Protein AF-A0A382YWN6-F1 (afdb_monomer)

pLDDT: mean 95.45, std 4.71, range [65.56, 98.38]

Radius of gyration: 14.04 Å; Cα contacts (8 Å, |Δi|>4): 42; chains: 1; bounding box: 29×22×34 Å

Mean predicted aligned error: 3.35 Å

Sequence (50 aa):
LNEAADKLFDQIKYGKVKVGIYKKYKLENVIQAHKDLEARKIIGPAIIVP

Foldseek 3Di:
DVVVVVVVVVCVVVVVDPADAPEEAEPVCVVVVVVCVVVVVDPHHYYYDD

Nearest PDB structures (foldseek):
  4rvu-assembly2_B  TM=9.844E-01  e=4.199E-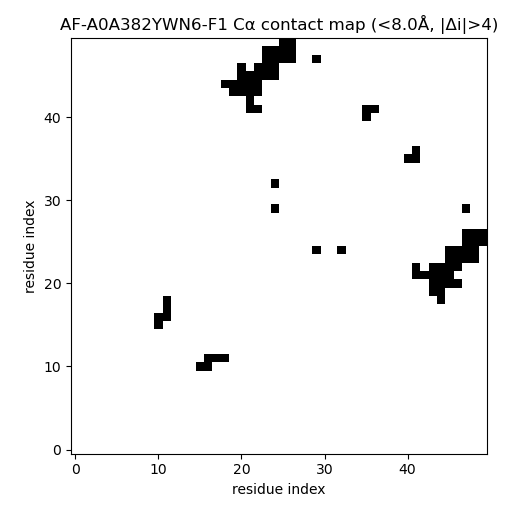02  Mycobacterium tuberculosis H37Rv
  4jbg-assembly1_A  TM=8.663E-01  e=7.354E-01  Pyrobaculum aerophilum str. IM2
  6k9y-assembly2_C  TM=9.223E-01  e=1.910E+00  Homo sapiens
  4a27-assembly1_A  TM=9.219E-01  e=6.182E+00  Homo sapiens
  8gc5-assembly1_D  TM=4.021E-01  e=7.705E+00  Rattus norvegicus

Structure (mmCIF, N/CA/C/O backbone):
data_AF-A0A382YWN6-F1
#
_entry.id   AF-A0A382YWN6-F1
#
loop_
_atom_site.group_PDB
_atom_site.id
_atom_site.type_symbol
_atom_site.label_atom_id
_atom_site.label_alt_id
_atom_site.label_comp_id
_atom_site.label_asym_id
_atom_site.label_entity_id
_atom_site.label_seq_id
_atom_site.pdbx_PDB_ins_code
_atom_site.Cartn_x
_atom_site.Cartn_y
_atom_site.Cartn_z
_atom_site.occupancy
_atom_site.B_iso_or_equiv
_atom_site.auth_seq_id
_atom_site.auth_comp_id
_atom_site.auth_asym_id
_atom_site.auth_atom_id
_atom_site.pdbx_PDB_model_num
ATOM 1 N N . LEU A 1 1 ? 19.547 1.971 -4.995 1.00 65.56 1 LEU A N 1
ATOM 2 C CA . LEU A 1 1 ? 18.224 2.478 -4.553 1.00 65.56 1 LEU A CA 1
ATOM 3 C C . LEU A 1 1 ? 17.547 3.267 -5.665 1.00 65.56 1 LEU A C 1
ATOM 5 O O . LEU A 1 1 ? 16.489 2.833 -6.098 1.00 65.56 1 LEU A O 1
ATOM 9 N N . ASN A 1 2 ? 18.185 4.320 -6.186 1.00 87.38 2 ASN A N 1
ATOM 10 C CA . ASN A 1 2 ? 17.614 5.159 -7.252 1.00 87.38 2 ASN A CA 1
ATOM 11 C C . ASN A 1 2 ? 17.223 4.359 -8.507 1.00 87.38 2 ASN A C 1
ATOM 13 O O . ASN A 1 2 ? 16.067 4.394 -8.897 1.00 87.38 2 ASN A O 1
ATOM 17 N N . GLU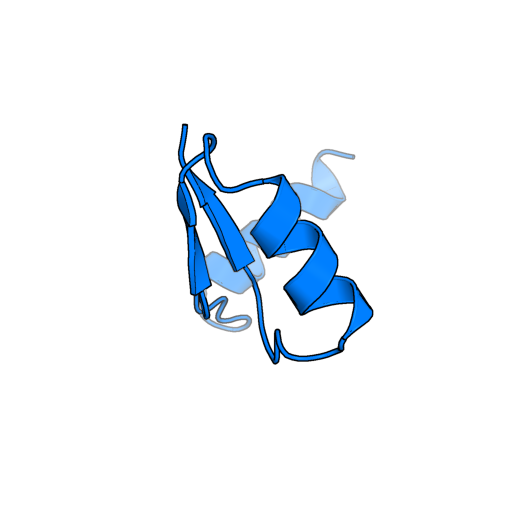 A 1 3 ? 18.109 3.499 -9.023 1.00 93.19 3 GLU A N 1
ATOM 18 C CA . GLU A 1 3 ? 17.826 2.712 -10.239 1.00 93.19 3 GLU A CA 1
ATOM 19 C C . GLU A 1 3 ? 16.566 1.825 -10.139 1.00 93.19 3 GLU A C 1
ATOM 21 O O . GLU A 1 3 ? 15.825 1.658 -11.106 1.00 93.19 3 GLU A O 1
ATOM 26 N N . ALA A 1 4 ? 16.299 1.244 -8.965 1.00 94.06 4 ALA A N 1
ATOM 27 C CA . ALA A 1 4 ? 15.119 0.403 -8.761 1.00 94.06 4 ALA A CA 1
ATOM 28 C C . ALA A 1 4 ? 13.831 1.237 -8.677 1.00 94.06 4 ALA A C 1
ATOM 30 O O . ALA A 1 4 ? 12.797 0.825 -9.207 1.00 94.06 4 ALA A O 1
ATOM 31 N N . ALA A 1 5 ? 13.899 2.409 -8.037 1.00 95.38 5 ALA A N 1
ATOM 32 C CA . ALA A 1 5 ? 12.785 3.345 -7.970 1.00 95.38 5 ALA A CA 1
ATOM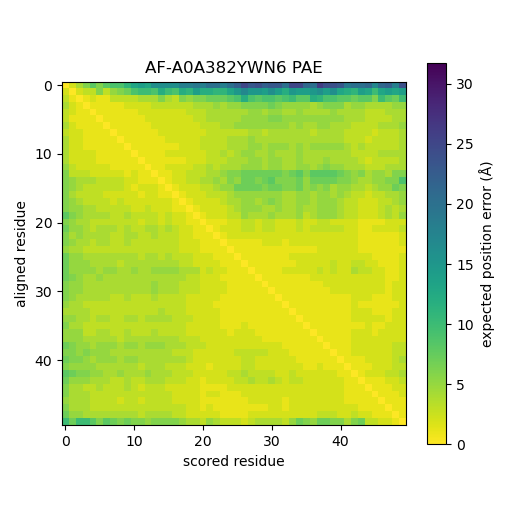 33 C C . ALA A 1 5 ? 12.454 3.896 -9.365 1.00 95.38 5 ALA A C 1
ATOM 35 O O . ALA A 1 5 ? 11.294 3.857 -9.770 1.00 95.38 5 ALA A O 1
ATOM 36 N N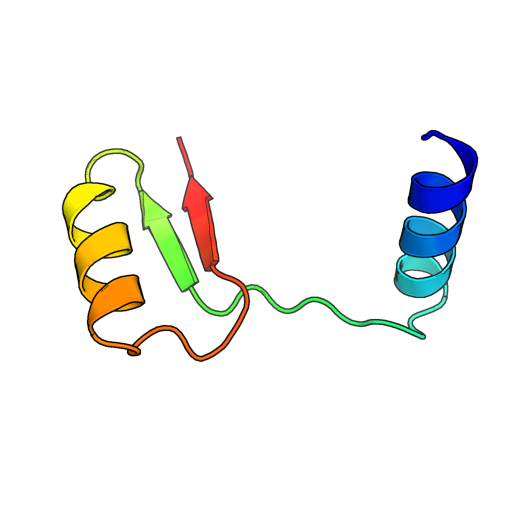 . ASP A 1 6 ? 13.472 4.306 -10.125 1.00 95.88 6 ASP A N 1
ATOM 37 C CA . ASP A 1 6 ? 13.326 4.841 -11.482 1.00 95.88 6 ASP A CA 1
ATOM 38 C C . ASP A 1 6 ? 12.634 3.827 -12.401 1.00 95.88 6 ASP A C 1
ATOM 40 O O . ASP A 1 6 ? 11.623 4.139 -13.033 1.00 95.88 6 ASP A O 1
ATOM 44 N N . LYS A 1 7 ? 13.086 2.563 -12.379 1.00 95.69 7 LYS A N 1
ATOM 45 C CA . LYS A 1 7 ? 12.442 1.477 -13.133 1.00 95.69 7 LYS A CA 1
ATOM 46 C C . LYS A 1 7 ? 10.971 1.307 -12.759 1.00 95.69 7 LYS A C 1
ATOM 48 O O . LYS A 1 7 ? 10.143 1.142 -13.654 1.00 95.69 7 LYS A O 1
ATOM 53 N N . LEU A 1 8 ? 10.627 1.331 -11.469 1.00 93.94 8 LEU A N 1
ATOM 54 C CA . LEU A 1 8 ? 9.240 1.189 -11.015 1.00 93.94 8 LEU A CA 1
ATOM 55 C C . LEU A 1 8 ? 8.365 2.350 -11.510 1.00 93.94 8 LEU A C 1
ATOM 57 O O . LEU A 1 8 ? 7.283 2.112 -12.051 1.00 93.94 8 LEU A O 1
ATOM 61 N N . PHE A 1 9 ? 8.833 3.590 -11.361 1.00 94.88 9 PHE A N 1
ATOM 62 C CA . PHE A 1 9 ? 8.094 4.767 -11.814 1.00 94.88 9 PHE A CA 1
ATOM 63 C C . PHE A 1 9 ? 7.935 4.804 -13.333 1.00 94.88 9 PHE A C 1
ATOM 65 O O . PHE A 1 9 ? 6.859 5.167 -13.805 1.00 94.88 9 PHE A O 1
ATOM 72 N N . ASP A 1 10 ? 8.923 4.342 -14.101 1.00 96.31 10 ASP A N 1
ATOM 73 C CA . ASP A 1 10 ? 8.783 4.172 -15.547 1.00 96.31 10 ASP A CA 1
ATOM 74 C C . ASP A 1 10 ? 7.682 3.161 -15.899 1.00 96.31 10 ASP A C 1
ATOM 76 O O . ASP A 1 10 ? 6.843 3.434 -16.760 1.00 96.31 10 ASP A O 1
ATOM 80 N N . GLN A 1 11 ? 7.610 2.012 -15.214 1.00 95.88 11 GLN A N 1
ATOM 81 C CA . GLN A 1 11 ? 6.522 1.048 -15.447 1.00 95.88 11 GLN A CA 1
ATOM 82 C C . GLN A 1 11 ? 5.139 1.651 -15.147 1.00 95.88 11 GLN A C 1
ATOM 84 O O . GLN A 1 11 ? 4.184 1.366 -15.874 1.00 95.88 11 GLN A O 1
ATOM 89 N N . ILE A 1 12 ? 5.029 2.485 -14.106 1.00 95.69 12 ILE A N 1
ATOM 90 C CA . ILE A 1 12 ? 3.787 3.195 -13.762 1.00 95.69 12 ILE A CA 1
ATOM 91 C C . ILE A 1 12 ? 3.457 4.244 -14.832 1.00 95.69 12 ILE A C 1
ATOM 93 O O . ILE A 1 12 ? 2.330 4.291 -15.324 1.00 95.69 12 ILE A O 1
ATOM 97 N N . LYS A 1 13 ? 4.445 5.047 -15.246 1.00 95.38 13 LYS A N 1
ATOM 98 C CA . LYS A 1 13 ? 4.307 6.109 -16.253 1.00 95.38 13 LYS A CA 1
ATOM 99 C C . LYS A 1 13 ? 3.831 5.573 -17.600 1.00 95.38 13 LYS A C 1
ATOM 101 O O . LYS A 1 13 ? 2.943 6.159 -18.210 1.00 95.38 13 LYS A O 1
ATOM 106 N N . TYR A 1 14 ? 4.385 4.447 -18.049 1.00 95.94 14 TYR A N 1
ATOM 107 C CA . TYR A 1 14 ? 3.975 3.791 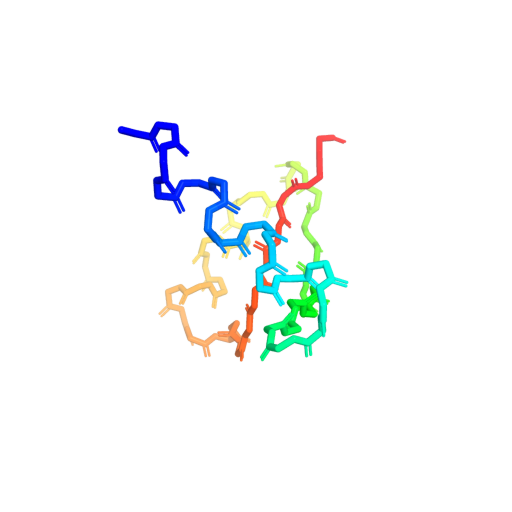-19.295 1.00 95.94 14 TYR A CA 1
ATOM 108 C C . TYR A 1 14 ? 2.744 2.882 -19.127 1.00 95.94 14 TYR A C 1
ATOM 110 O O . TYR A 1 14 ? 2.387 2.156 -20.053 1.00 95.94 14 TYR A O 1
ATOM 118 N N . GLY A 1 15 ? 2.093 2.891 -17.957 1.00 92.88 15 GLY A N 1
ATOM 119 C CA . GLY A 1 15 ? 0.845 2.168 -17.703 1.00 92.88 15 GLY A CA 1
ATOM 120 C C . GLY A 1 15 ? 0.974 0.644 -17.660 1.00 92.88 15 GLY A C 1
ATOM 121 O O . GLY A 1 15 ? -0.048 -0.045 -17.641 1.00 92.88 15 GLY A O 1
ATOM 122 N N . LYS A 1 16 ? 2.207 0.118 -17.625 1.00 95.56 16 LYS A N 1
ATOM 123 C CA . LYS A 1 16 ? 2.505 -1.316 -17.473 1.00 95.56 16 LYS A CA 1
ATOM 124 C C . LYS A 1 16 ? 2.123 -1.814 -16.078 1.00 95.56 16 LYS A C 1
ATOM 126 O O . LYS A 1 16 ? 1.700 -2.954 -15.927 1.00 95.56 16 LYS A O 1
ATOM 131 N N . VAL A 1 17 ? 2.225 -0.938 -15.077 1.00 94.06 17 VAL A N 1
ATOM 132 C CA . VAL A 1 17 ? 1.719 -1.149 -13.715 1.00 94.06 17 VAL A CA 1
ATOM 133 C C . VAL A 1 17 ? 0.698 -0.060 -13.400 1.00 94.06 17 VAL A C 1
ATOM 135 O O . VAL A 1 17 ? 0.966 1.122 -13.595 1.00 94.06 17 VAL A O 1
ATOM 138 N N . LYS A 1 18 ? -0.475 -0.445 -12.891 1.00 93.12 18 LYS A N 1
ATOM 139 C CA . LYS A 1 18 ? -1.527 0.488 -12.462 1.00 93.12 18 LYS A CA 1
ATOM 140 C C . LYS A 1 18 ? -1.765 0.323 -10.968 1.00 93.12 18 LYS A C 1
ATOM 142 O O . LYS A 1 18 ? -2.133 -0.758 -10.519 1.00 93.12 18 LYS A O 1
ATOM 147 N N . VAL A 1 19 ? -1.573 1.397 -10.206 1.00 92.88 19 VAL A N 1
ATOM 148 C CA . VAL A 1 19 ? -1.824 1.416 -8.760 1.00 92.88 19 VAL A CA 1
ATOM 149 C C . VAL A 1 19 ? -3.133 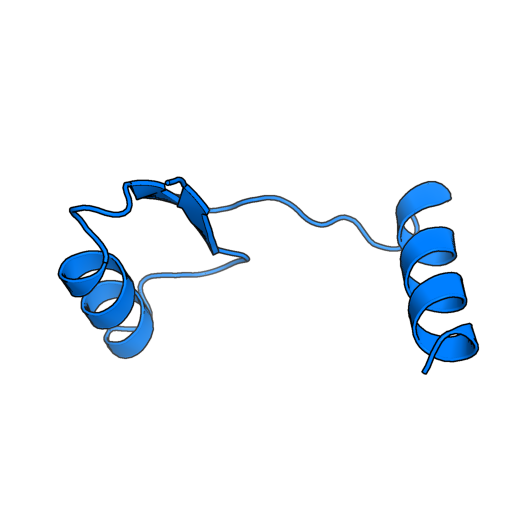2.158 -8.508 1.00 92.88 19 VAL A C 1
ATOM 151 O O . VAL A 1 19 ? -3.212 3.369 -8.694 1.00 92.88 19 VAL A O 1
ATOM 154 N N . GLY A 1 20 ? -4.173 1.426 -8.109 1.00 93.88 20 GLY A N 1
ATOM 155 C CA . GLY A 1 20 ? -5.451 1.998 -7.686 1.00 93.88 20 GLY A CA 1
ATOM 156 C C . GLY A 1 20 ? -5.513 2.094 -6.167 1.00 93.88 20 GLY A C 1
ATOM 157 O O . GLY A 1 20 ? -5.327 1.088 -5.484 1.00 93.88 20 GLY A O 1
ATOM 158 N N . ILE A 1 21 ? -5.781 3.284 -5.629 1.00 96.06 21 ILE A N 1
ATOM 159 C CA . ILE A 1 21 ? -6.010 3.436 -4.189 1.00 96.06 21 ILE A CA 1
ATOM 160 C C . ILE A 1 21 ? -7.380 2.852 -3.853 1.00 96.06 21 ILE A C 1
ATOM 162 O O . ILE A 1 21 ? -8.406 3.433 -4.194 1.00 96.06 21 ILE A O 1
ATOM 166 N N . TYR A 1 22 ? -7.378 1.707 -3.176 1.00 96.56 22 TYR A N 1
ATOM 167 C CA . TYR A 1 22 ? -8.582 1.007 -2.744 1.00 96.56 22 TYR A CA 1
ATOM 168 C C . TYR A 1 22 ? -9.279 1.741 -1.596 1.00 96.56 22 TYR A C 1
ATOM 170 O O . TYR A 1 22 ? -10.497 1.905 -1.606 1.00 96.56 22 TYR A O 1
ATOM 178 N N . LYS A 1 23 ? -8.513 2.196 -0.596 1.00 96.56 23 LYS A N 1
ATOM 179 C CA . LYS A 1 23 ? -9.069 2.841 0.599 1.00 96.56 23 LYS A CA 1
ATOM 180 C C . LYS A 1 23 ? -8.157 3.945 1.124 1.00 96.56 23 LYS A C 1
ATOM 182 O O . LYS A 1 23 ? -6.934 3.827 1.095 1.00 96.56 23 LYS A O 1
ATOM 187 N N . LYS A 1 24 ? -8.767 5.022 1.614 1.00 97.75 24 LYS A N 1
ATOM 188 C CA . LYS A 1 24 ? -8.081 6.137 2.273 1.00 97.75 24 LYS A CA 1
ATOM 189 C C . LYS A 1 24 ? -8.577 6.231 3.709 1.00 97.75 24 LYS A C 1
ATOM 191 O O . LYS A 1 24 ? -9.785 6.207 3.935 1.00 97.75 24 LYS A O 1
ATOM 196 N N . TYR A 1 25 ? -7.659 6.348 4.654 1.00 97.94 25 TYR A N 1
ATOM 197 C CA . TYR A 1 25 ? -7.960 6.600 6.059 1.00 97.94 25 TYR A CA 1
ATOM 198 C C . TYR A 1 25 ? -7.459 7.990 6.427 1.00 97.94 25 TYR A C 1
ATOM 200 O O . TYR A 1 25 ? -6.386 8.385 5.986 1.00 97.94 25 TYR A O 1
ATOM 208 N N . LYS A 1 26 ? -8.209 8.731 7.240 1.00 98.12 26 LYS A N 1
ATOM 209 C CA . LYS A 1 26 ? -7.659 9.919 7.906 1.00 98.12 26 LYS A CA 1
ATOM 210 C C . LYS A 1 26 ? -6.644 9.491 8.968 1.00 98.12 26 LYS A C 1
ATOM 212 O O . LYS A 1 26 ? -6.804 8.410 9.539 1.00 98.12 26 LYS A O 1
ATOM 217 N N . LEU A 1 27 ? -5.673 10.343 9.282 1.00 97.69 27 LEU A N 1
ATOM 218 C CA . LEU A 1 27 ? -4.660 10.076 10.307 1.00 97.69 27 LEU A CA 1
ATOM 219 C C . LEU A 1 27 ? -5.265 9.750 11.679 1.00 97.69 27 LEU A C 1
ATOM 221 O O . LEU A 1 27 ? -4.841 8.793 12.323 1.00 97.69 27 LEU A O 1
ATOM 225 N N . GLU A 1 28 ? -6.330 10.454 12.072 1.00 97.75 28 GLU A N 1
ATOM 226 C CA . GLU A 1 28 ? -7.100 10.182 13.300 1.00 97.75 28 GLU A CA 1
ATOM 227 C C . GLU A 1 28 ? -7.649 8.740 13.374 1.00 97.75 28 GLU A C 1
ATOM 229 O O . GLU A 1 28 ? -7.848 8.195 14.456 1.00 97.75 28 GLU A O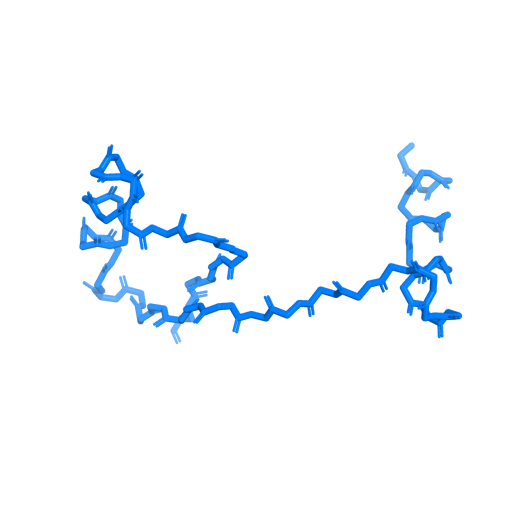 1
ATOM 234 N N . ASN A 1 29 ? -7.838 8.085 12.222 1.00 97.69 29 ASN A N 1
ATOM 235 C CA . ASN A 1 29 ? -8.392 6.737 12.099 1.00 97.69 29 ASN A CA 1
ATOM 236 C C . ASN A 1 29 ? -7.316 5.651 11.911 1.00 97.69 29 ASN A C 1
ATOM 238 O O . ASN A 1 29 ? -7.638 4.542 11.475 1.00 97.69 29 ASN A O 1
ATOM 242 N N . VAL A 1 30 ? -6.048 5.926 12.246 1.00 97.25 30 VAL A N 1
ATOM 243 C CA . VAL A 1 30 ? -4.936 4.964 12.097 1.00 97.25 30 VAL A CA 1
ATOM 244 C C . VAL A 1 30 ? -5.203 3.638 12.816 1.00 97.25 30 VAL A C 1
ATOM 246 O O . VAL A 1 30 ? -4.967 2.572 12.254 1.00 97.25 30 VAL A O 1
ATOM 249 N N . ILE A 1 31 ? -5.807 3.675 14.008 1.00 98.19 31 ILE A N 1
ATOM 250 C CA . ILE A 1 31 ? -6.155 2.463 14.766 1.00 98.19 31 ILE A CA 1
ATOM 251 C C . ILE A 1 31 ? -7.107 1.575 13.950 1.00 98.19 31 ILE A C 1
ATOM 253 O O . ILE A 1 31 ? -6.931 0.358 13.893 1.00 98.19 31 ILE A O 1
ATOM 257 N N . GLN A 1 32 ? -8.099 2.168 13.278 1.00 97.94 32 GLN A N 1
ATOM 258 C CA . GLN A 1 32 ? -9.020 1.418 12.427 1.00 97.94 32 GLN A CA 1
ATOM 259 C C . GLN A 1 32 ? -8.330 0.891 11.163 1.00 97.94 32 GLN A C 1
ATOM 261 O O . GLN A 1 32 ? -8.622 -0.227 10.742 1.00 97.94 32 GLN A O 1
ATOM 266 N N . ALA A 1 33 ? -7.399 1.655 10.583 1.00 97.94 33 ALA A N 1
ATOM 267 C CA . ALA A 1 33 ? -6.631 1.223 9.416 1.00 97.94 33 ALA A CA 1
ATOM 268 C C . ALA A 1 33 ? -5.846 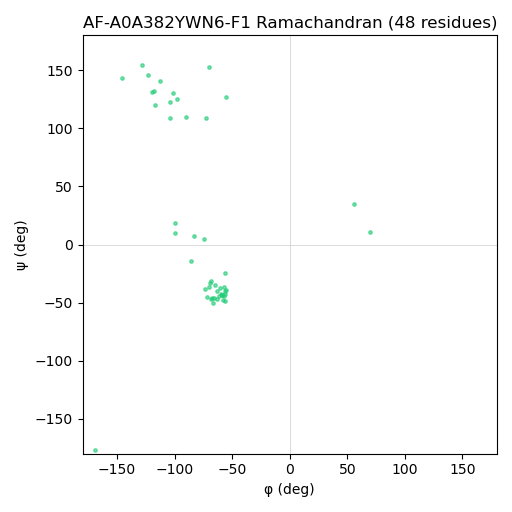-0.071 9.695 1.00 97.94 33 ALA A C 1
ATOM 270 O O . ALA A 1 33 ? -5.893 -0.999 8.887 1.00 97.94 33 ALA A O 1
ATOM 271 N N . HIS A 1 34 ? -5.200 -0.165 10.863 1.00 98.06 34 HIS A N 1
ATOM 272 C CA . HIS A 1 34 ? -4.491 -1.374 11.296 1.00 98.06 34 HIS A CA 1
ATOM 273 C C . HIS A 1 34 ? -5.443 -2.544 11.572 1.00 98.06 34 HIS A C 1
ATOM 275 O O . HIS A 1 34 ? -5.223 -3.637 11.054 1.00 98.06 34 HIS A O 1
ATOM 281 N N . LYS A 1 35 ? -6.553 -2.313 12.291 1.00 98.38 35 LYS A N 1
ATOM 282 C CA . LYS A 1 35 ? -7.576 -3.352 12.528 1.00 98.38 35 LYS A CA 1
ATOM 283 C C . LYS A 1 35 ? -8.124 -3.936 11.224 1.00 98.38 35 LYS A C 1
ATOM 285 O O . LYS A 1 35 ? -8.304 -5.145 11.111 1.00 98.38 35 LYS A O 1
ATOM 290 N N . ASP A 1 36 ? -8.400 -3.087 10.236 1.00 97.88 36 ASP A N 1
ATOM 291 C CA . ASP A 1 36 ? -8.906 -3.521 8.932 1.00 97.88 36 ASP A CA 1
ATOM 292 C C . ASP A 1 36 ? -7.843 -4.280 8.117 1.00 97.88 36 ASP A C 1
ATOM 294 O O . ASP A 1 36 ? -8.198 -5.200 7.375 1.00 97.88 36 ASP A O 1
ATOM 298 N N . LEU A 1 37 ? -6.559 -3.927 8.258 1.00 97.38 37 LEU A N 1
ATOM 299 C CA . LEU A 1 37 ? -5.444 -4.652 7.643 1.00 97.38 37 LEU A CA 1
ATOM 300 C C . LEU A 1 37 ? 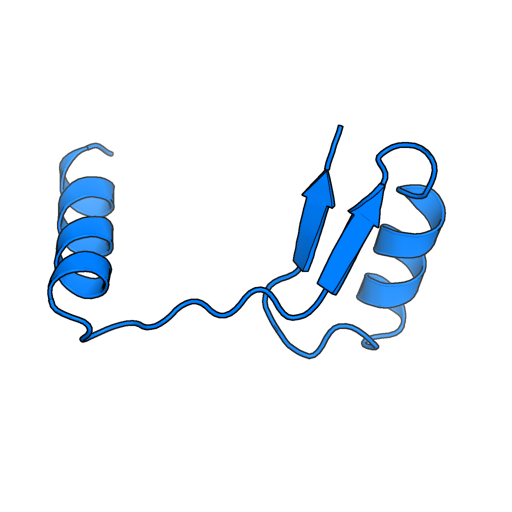-5.295 -6.058 8.241 1.00 97.38 37 LEU A C 1
ATOM 302 O O . LEU A 1 37 ? -5.271 -7.040 7.501 1.00 97.38 37 LEU A O 1
ATOM 306 N N . GLU A 1 38 ? -5.253 -6.159 9.571 1.00 97.44 38 GLU A N 1
ATOM 307 C CA . GLU A 1 38 ? -5.110 -7.426 10.303 1.00 97.44 38 GLU A CA 1
ATOM 308 C C . GLU A 1 38 ? -6.296 -8.365 10.063 1.00 97.44 38 GLU A C 1
ATOM 310 O O . GLU A 1 38 ? -6.117 -9.560 9.827 1.00 97.44 38 GLU A O 1
ATOM 315 N N . ALA A 1 39 ? -7.512 -7.814 10.020 1.00 98.00 39 ALA A N 1
ATOM 316 C CA . ALA A 1 39 ? -8.727 -8.554 9.694 1.00 98.00 39 ALA A CA 1
ATOM 317 C C . ALA A 1 39 ? -8.865 -8.892 8.195 1.00 98.00 39 ALA A C 1
ATOM 319 O O . ALA A 1 39 ? -9.903 -9.413 7.788 1.00 98.00 39 ALA A O 1
ATOM 320 N N . ARG A 1 40 ? -7.856 -8.582 7.362 1.00 96.00 40 ARG A N 1
ATOM 321 C CA . ARG A 1 40 ? -7.834 -8.830 5.908 1.00 96.00 40 ARG A CA 1
ATOM 322 C C . ARG A 1 40 ? -9.015 -8.208 5.144 1.00 96.00 40 ARG A C 1
ATOM 324 O O . ARG A 1 40 ? -9.483 -8.761 4.154 1.00 96.00 40 ARG A O 1
ATOM 331 N N . LYS A 1 41 ? -9.489 -7.033 5.574 1.00 96.44 41 LYS A N 1
ATOM 332 C CA . LYS A 1 41 ? -10.559 -6.270 4.893 1.00 96.44 41 LYS A CA 1
ATOM 333 C C . LYS A 1 41 ? -10.037 -5.369 3.768 1.00 96.44 41 LYS A C 1
ATOM 335 O O . LYS A 1 41 ? -10.815 -4.838 2.973 1.00 96.44 41 LYS A O 1
ATOM 340 N N . ILE A 1 42 ? -8.725 -5.147 3.725 1.00 96.50 42 ILE A N 1
ATOM 341 C CA . ILE A 1 42 ? -8.045 -4.352 2.703 1.00 96.50 42 ILE A CA 1
ATOM 342 C C . ILE A 1 42 ? -7.640 -5.287 1.555 1.00 96.50 42 ILE A C 1
ATOM 344 O O . ILE A 1 42 ? -6.743 -6.106 1.717 1.00 96.50 42 ILE A O 1
ATOM 348 N N . ILE A 1 43 ? -8.301 -5.161 0.401 1.00 95.44 43 ILE A N 1
ATOM 349 C CA . ILE A 1 43 ? -8.077 -6.009 -0.791 1.00 95.44 43 ILE A CA 1
ATOM 350 C C . ILE A 1 43 ? -7.194 -5.340 -1.859 1.00 95.44 43 ILE A C 1
ATOM 352 O O . ILE A 1 43 ? -7.080 -5.828 -2.979 1.00 95.44 43 ILE A O 1
ATOM 356 N N . GLY A 1 44 ? -6.581 -4.203 -1.531 1.00 95.44 44 GLY A N 1
ATOM 357 C CA . GLY A 1 44 ? -5.721 -3.443 -2.434 1.00 95.44 44 GLY A CA 1
ATOM 358 C C . GLY A 1 44 ? -4.958 -2.337 -1.704 1.00 95.44 44 GLY A C 1
ATOM 359 O O . GLY A 1 44 ? -5.076 -2.216 -0.485 1.00 95.44 44 GLY A O 1
ATOM 360 N N . PRO A 1 45 ? -4.182 -1.508 -2.420 1.00 96.38 45 PRO A N 1
ATOM 361 C CA . PRO A 1 45 ? -3.397 -0.436 -1.814 1.00 96.38 45 PRO A CA 1
ATOM 362 C C . PRO A 1 45 ? -4.264 0.514 -0.980 1.00 96.38 45 PRO A C 1
ATOM 364 O O . PRO A 1 45 ? -5.251 1.063 -1.474 1.00 96.38 45 PRO A O 1
ATOM 367 N N . ALA A 1 46 ? -3.885 0.739 0.276 1.00 97.50 46 ALA A N 1
ATOM 368 C CA . ALA A 1 46 ? -4.541 1.693 1.161 1.00 97.50 46 ALA A CA 1
ATOM 369 C C . ALA A 1 46 ? -3.536 2.720 1.683 1.00 97.50 46 ALA A C 1
ATOM 371 O O . ALA A 1 46 ? -2.369 2.394 1.891 1.00 97.50 46 ALA A O 1
ATOM 372 N N . ILE A 1 47 ? -3.989 3.958 1.885 1.00 97.44 47 ILE A N 1
ATOM 373 C CA . ILE A 1 47 ? -3.137 5.063 2.346 1.00 97.44 47 ILE A CA 1
ATOM 374 C C . ILE A 1 47 ? -3.747 5.773 3.550 1.00 97.44 47 ILE A C 1
ATOM 376 O O . ILE A 1 47 ? -4.969 5.788 3.725 1.00 97.44 47 ILE A O 1
ATOM 380 N N . ILE A 1 48 ? -2.882 6.399 4.343 1.00 98.06 48 ILE A N 1
ATOM 381 C CA . ILE A 1 48 ? -3.264 7.325 5.407 1.00 98.06 48 ILE A CA 1
ATOM 382 C C . ILE A 1 48 ? -3.054 8.746 4.886 1.00 98.06 48 ILE A C 1
ATOM 384 O O . ILE A 1 48 ? -2.002 9.059 4.331 1.00 98.06 48 ILE A O 1
ATOM 388 N N . VAL A 1 49 ? -4.074 9.582 5.039 1.00 97.12 49 VAL A N 1
ATOM 389 C CA . VAL A 1 49 ? -4.065 10.997 4.680 1.00 97.12 49 VAL A CA 1
ATOM 390 C C . VAL A 1 49 ? -3.932 11.805 5.977 1.00 97.12 49 VAL A C 1
ATOM 392 O O . VAL A 1 49 ? -4.759 11.586 6.870 1.00 97.12 49 VAL A O 1
ATOM 395 N N . PRO A 1 50 ? -2.899 12.660 6.102 1.00 94.25 50 PRO A N 1
ATOM 396 C CA . PRO A 1 50 ? -2.686 13.513 7.270 1.00 94.25 50 PRO A CA 1
ATOM 397 C C . PRO A 1 50 ? -3.827 14.508 7.490 1.00 94.25 50 PRO A C 1
ATOM 399 O O . PRO A 1 50 ? -4.408 14.981 6.485 1.00 94.25 50 PRO A O 1
#

Secondary structure (DSSP, 8-state):
-HHHHHHHHHHHHTTSS-----EEEEGGGHHHHHHHHHTT---S-EEEE-

Organism: NCBI:txid408172

Solvent-accessible surface area (backbone atoms only — not comparable to full-atom values): 3110 Å² total; per-residue (Å²): 111,66,70,62,52,52,53,52,52,50,36,41,75,72,59,78,42,82,88,63,79,66,44,81,36,51,53,94,42,47,70,56,53,51,52,36,50,76,69,63,70,59,91,55,51,66,49,72,42,128